Protein AF-A0A447N5E9-F1 (afdb_monomer_lite)

Sequence (137 aa):
MSDNNLRLQVILNAVDKLTRPFRSAQASSKELAAAIQQSRARLKELDAQAGRIDGFRKASAQLAVTGNSLKAAREETAKLATQFSATNRPTAAQARLLEQAKNRVTELQSKYNGLRQSVQRQRLALNEAGLGHEKTQ

Organism: Salmonella enterica I (NCBI:txid59201)

Structure (mmCIF, N/CA/C/O backbone):
data_AF-A0A447N5E9-F1
#
_entry.id   AF-A0A447N5E9-F1
#
loop_
_atom_site.group_PDB
_atom_site.id
_atom_site.type_symbol
_atom_site.label_atom_id
_atom_site.label_alt_id
_atom_site.label_comp_id
_atom_site.label_asym_id
_atom_site.label_entity_id
_atom_site.label_seq_id
_atom_site.pdbx_PDB_ins_code
_atom_site.Cartn_x
_atom_site.Cartn_y
_atom_site.Cartn_z
_atom_site.occupancy
_atom_site.B_iso_or_equiv
_atom_site.auth_seq_id
_atom_site.auth_comp_id
_atom_site.auth_asym_id
_atom_site.auth_atom_id
_atom_site.pdbx_PDB_model_num
ATOM 1 N N . MET A 1 1 ? 42.293 10.085 -77.435 1.00 53.31 1 MET A N 1
ATOM 2 C CA . MET A 1 1 ? 41.870 10.524 -76.083 1.00 53.31 1 MET A CA 1
ATOM 3 C C . MET A 1 1 ? 40.822 9.589 -75.449 1.00 53.31 1 MET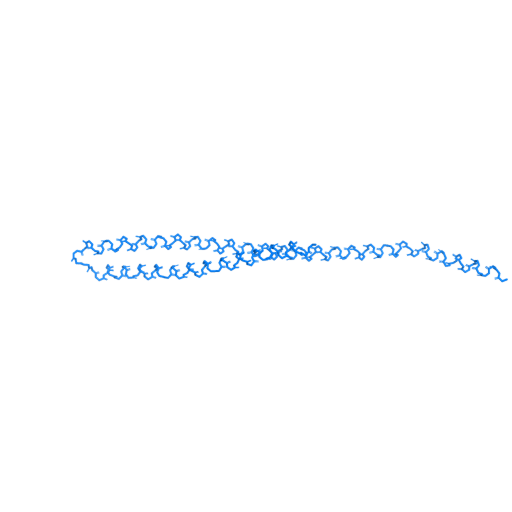 A C 1
ATOM 5 O O . MET A 1 1 ? 40.150 9.994 -74.512 1.00 53.31 1 MET A O 1
ATOM 9 N N . SER A 1 2 ? 40.706 8.326 -75.890 1.00 57.31 2 SER A N 1
ATOM 10 C CA . SER A 1 2 ? 39.577 7.446 -75.518 1.00 57.31 2 SER A CA 1
ATOM 11 C C . SER A 1 2 ? 39.971 6.295 -74.576 1.00 57.31 2 SER A C 1
ATOM 13 O O . SER A 1 2 ? 39.200 5.951 -73.685 1.00 57.31 2 SER A O 1
ATOM 15 N N . ASP A 1 3 ? 41.196 5.764 -74.681 1.00 58.50 3 ASP A N 1
ATOM 16 C CA . ASP A 1 3 ? 41.685 4.659 -73.833 1.00 58.50 3 ASP A CA 1
ATOM 17 C C . ASP A 1 3 ? 41.888 5.032 -72.359 1.00 58.50 3 ASP A C 1
ATOM 19 O O . ASP A 1 3 ? 41.660 4.216 -71.464 1.00 58.50 3 ASP A O 1
ATOM 23 N N . ASN A 1 4 ? 42.290 6.275 -72.081 1.00 60.72 4 ASN A N 1
ATOM 24 C CA . ASN A 1 4 ? 42.536 6.714 -70.706 1.00 60.72 4 ASN A CA 1
ATOM 25 C C . ASN A 1 4 ? 41.227 6.819 -69.901 1.00 60.72 4 ASN A C 1
ATOM 27 O O . ASN A 1 4 ? 41.191 6.494 -68.718 1.00 60.72 4 ASN A O 1
ATOM 31 N N . ASN A 1 5 ? 40.130 7.201 -70.566 1.00 60.03 5 ASN A N 1
ATOM 32 C CA . ASN A 1 5 ? 38.806 7.312 -69.953 1.00 60.03 5 ASN A CA 1
ATOM 33 C C . ASN A 1 5 ? 38.205 5.927 -69.637 1.00 60.03 5 ASN A C 1
ATOM 35 O O . ASN A 1 5 ? 37.647 5.718 -68.562 1.00 60.03 5 ASN A O 1
ATOM 39 N N . LEU A 1 6 ? 38.406 4.952 -70.533 1.00 62.09 6 LEU A N 1
ATOM 40 C CA . LEU A 1 6 ? 37.987 3.558 -70.343 1.00 62.09 6 LEU A CA 1
ATOM 41 C C . LEU A 1 6 ? 38.730 2.883 -69.180 1.00 62.09 6 LEU A C 1
ATOM 43 O O . LEU A 1 6 ? 38.106 2.237 -68.339 1.00 62.09 6 LEU A O 1
ATOM 47 N N . ARG A 1 7 ? 40.053 3.062 -69.076 1.00 60.28 7 ARG A N 1
ATOM 48 C CA . ARG A 1 7 ? 40.851 2.477 -67.980 1.00 60.28 7 ARG A CA 1
ATOM 49 C C . ARG A 1 7 ? 40.518 3.086 -66.619 1.00 60.28 7 ARG A C 1
ATOM 51 O O . ARG A 1 7 ? 40.400 2.347 -65.643 1.00 60.28 7 ARG A O 1
ATOM 58 N N . LEU A 1 8 ? 40.295 4.398 -66.556 1.00 63.03 8 LEU A N 1
ATOM 59 C CA . LEU A 1 8 ? 39.837 5.063 -65.333 1.00 63.03 8 LEU A CA 1
ATOM 60 C C . LEU A 1 8 ? 38.440 4.578 -64.916 1.00 63.03 8 LEU A C 1
ATOM 62 O O . LEU A 1 8 ? 38.242 4.255 -63.746 1.00 63.03 8 LEU A O 1
ATOM 66 N N . GLN A 1 9 ? 37.500 4.426 -65.857 1.00 61.94 9 GLN A N 1
ATOM 67 C CA . GLN A 1 9 ? 36.170 3.873 -65.570 1.00 61.94 9 GLN A CA 1
ATOM 68 C C . GLN A 1 9 ? 36.212 2.433 -65.049 1.00 61.94 9 GLN A C 1
ATOM 70 O O . GLN A 1 9 ? 35.455 2.095 -64.142 1.00 61.94 9 GLN A O 1
ATOM 75 N N . VAL A 1 10 ? 37.080 1.571 -65.584 1.00 63.25 10 VAL A N 1
ATOM 76 C CA . VAL A 1 10 ? 37.188 0.176 -65.120 1.00 63.25 10 VAL A CA 1
ATOM 77 C C . VAL A 1 10 ? 37.788 0.100 -63.715 1.00 63.25 10 VAL A C 1
ATOM 79 O O . VAL A 1 10 ? 37.286 -0.662 -62.890 1.00 63.25 10 VAL A O 1
ATOM 82 N N . ILE A 1 11 ? 38.793 0.923 -63.401 1.00 63.97 11 ILE A N 1
ATOM 83 C CA . ILE A 1 11 ? 39.377 0.986 -62.052 1.00 63.97 11 ILE A CA 1
ATOM 84 C C . ILE A 1 11 ? 38.348 1.517 -61.041 1.00 63.97 11 ILE A C 1
ATOM 86 O O . ILE A 1 11 ? 38.172 0.925 -59.978 1.00 63.97 11 ILE A O 1
ATOM 90 N N . LEU A 1 12 ? 37.598 2.568 -61.389 1.00 65.94 12 LEU A N 1
ATOM 91 C CA . LEU A 1 12 ? 36.511 3.103 -60.558 1.00 65.94 12 LEU A CA 1
ATOM 92 C C . LEU A 1 12 ? 35.389 2.074 -60.333 1.00 65.94 12 LEU A C 1
ATOM 94 O O . LEU A 1 12 ? 34.946 1.881 -59.201 1.00 65.94 12 LEU A O 1
ATOM 98 N N . ASN A 1 13 ? 34.977 1.355 -61.380 1.00 66.94 13 ASN A N 1
ATOM 99 C CA . ASN A 1 13 ? 33.962 0.301 -61.285 1.00 66.94 13 ASN A CA 1
ATOM 100 C C . ASN A 1 13 ? 34.438 -0.918 -60.475 1.00 66.94 13 ASN A C 1
ATOM 102 O O . ASN A 1 13 ? 33.636 -1.545 -59.780 1.00 66.94 13 ASN A O 1
ATOM 106 N N . ALA A 1 14 ? 35.727 -1.263 -60.540 1.00 65.81 14 ALA A N 1
ATOM 107 C CA . ALA A 1 14 ? 36.311 -2.339 -59.742 1.00 65.81 14 ALA A CA 1
ATOM 108 C C . ALA A 1 14 ? 36.374 -1.968 -58.251 1.00 65.81 14 ALA A C 1
ATOM 110 O O . ALA A 1 14 ? 36.007 -2.780 -57.402 1.00 65.81 14 ALA A O 1
ATOM 111 N N . VAL A 1 15 ? 36.753 -0.727 -57.925 1.00 69.25 15 VAL A N 1
ATOM 112 C CA . VAL A 1 15 ? 36.748 -0.212 -56.545 1.00 69.25 15 VAL A CA 1
ATOM 113 C C . VAL A 1 15 ? 35.325 -0.148 -55.977 1.00 69.25 15 VAL A C 1
ATOM 115 O O . VAL A 1 15 ? 35.103 -0.528 -54.826 1.00 69.25 15 VAL A O 1
ATOM 118 N N . ASP A 1 16 ? 34.330 0.254 -56.771 1.00 73.50 16 ASP A N 1
ATOM 119 C CA . ASP A 1 16 ? 32.928 0.257 -56.331 1.00 73.50 16 ASP A CA 1
ATOM 120 C C . ASP A 1 16 ? 32.392 -1.172 -56.109 1.00 73.50 16 ASP A C 1
ATOM 122 O O . ASP A 1 16 ? 31.772 -1.451 -55.083 1.00 73.50 16 ASP A O 1
ATOM 126 N N . LYS A 1 17 ? 32.711 -2.134 -56.991 1.00 72.50 17 LYS A N 1
ATOM 127 C CA . LYS A 1 17 ? 32.350 -3.554 -56.793 1.00 72.50 17 LYS A CA 1
ATOM 128 C C . LYS A 1 17 ? 32.980 -4.172 -55.543 1.00 72.50 17 LYS A C 1
ATOM 130 O O . LYS A 1 17 ? 32.324 -4.974 -54.884 1.00 72.50 17 LYS A O 1
ATOM 135 N N . LEU A 1 18 ? 34.215 -3.799 -55.208 1.00 71.69 18 LEU A N 1
ATOM 136 C CA . LEU A 1 18 ? 34.915 -4.305 -54.024 1.00 71.69 18 LEU A CA 1
ATOM 137 C C . LEU A 1 18 ? 34.427 -3.652 -52.721 1.00 71.69 18 LEU A C 1
ATOM 139 O O . LEU A 1 18 ? 34.379 -4.309 -51.685 1.00 71.69 18 LEU A O 1
ATOM 143 N N . THR A 1 19 ? 34.032 -2.377 -52.755 1.00 77.06 19 THR A N 1
ATOM 144 C CA . THR A 1 19 ? 33.616 -1.638 -51.547 1.00 77.06 19 THR A CA 1
ATOM 145 C C . THR A 1 19 ? 32.124 -1.754 -51.230 1.00 77.06 19 THR A C 1
ATOM 147 O O . THR A 1 19 ? 31.745 -1.617 -50.066 1.00 77.06 19 THR A O 1
ATOM 150 N N . ARG A 1 20 ? 31.268 -2.062 -52.214 1.00 79.31 20 ARG A N 1
ATOM 151 C CA . ARG A 1 20 ? 29.827 -2.318 -52.024 1.00 79.31 20 ARG A CA 1
ATOM 152 C C . ARG A 1 20 ? 29.489 -3.328 -50.917 1.00 79.31 20 ARG A C 1
ATOM 154 O O . ARG A 1 20 ? 28.721 -2.940 -50.038 1.00 79.31 20 ARG A O 1
ATOM 161 N N . PRO A 1 21 ? 30.039 -4.561 -50.891 1.00 80.94 21 PRO A N 1
ATOM 162 C CA . PRO A 1 21 ? 29.711 -5.534 -49.844 1.00 80.94 21 PRO A CA 1
ATOM 163 C C . PRO A 1 21 ? 30.160 -5.075 -48.448 1.00 80.94 21 PRO A C 1
ATOM 165 O O . PRO A 1 21 ? 29.499 -5.357 -47.452 1.00 80.94 21 PRO A O 1
ATOM 168 N N . PHE A 1 22 ? 31.255 -4.315 -48.361 1.00 84.44 22 PHE A N 1
ATOM 169 C CA . PHE A 1 22 ? 31.718 -3.742 -47.098 1.00 84.44 22 PHE A CA 1
ATOM 170 C C . PHE A 1 22 ? 30.798 -2.613 -46.614 1.00 84.44 22 PHE A C 1
ATOM 172 O O . PHE A 1 22 ? 30.424 -2.581 -45.443 1.00 84.44 22 PHE A O 1
ATOM 179 N N . ARG A 1 23 ? 30.361 -1.719 -47.514 1.00 83.31 23 ARG A N 1
ATOM 180 C CA . ARG A 1 23 ? 29.385 -0.663 -47.189 1.00 83.31 23 ARG A CA 1
ATOM 181 C C . ARG A 1 23 ? 28.036 -1.246 -46.772 1.00 83.31 23 ARG A C 1
ATOM 183 O O . ARG A 1 23 ? 27.458 -0.757 -45.805 1.00 83.31 23 ARG A O 1
ATOM 190 N N . SER A 1 24 ? 27.554 -2.290 -47.451 1.00 82.75 24 SER A N 1
ATOM 191 C CA . SER A 1 24 ? 26.310 -2.965 -47.065 1.00 82.75 24 SER A CA 1
ATOM 192 C C . SER A 1 24 ? 26.448 -3.650 -45.707 1.00 82.75 24 SER A C 1
ATOM 194 O O . SER A 1 24 ? 25.598 -3.452 -44.851 1.00 82.75 24 SER A O 1
ATOM 196 N N . ALA A 1 25 ? 27.549 -4.364 -45.449 1.00 82.75 25 ALA A N 1
ATOM 197 C CA . ALA A 1 25 ? 27.802 -4.983 -44.146 1.00 82.75 25 ALA A CA 1
ATOM 198 C C . ALA A 1 25 ? 27.936 -3.950 -43.012 1.00 82.75 25 ALA A C 1
ATOM 200 O O . ALA A 1 25 ? 27.457 -4.181 -41.899 1.00 82.75 25 ALA A O 1
ATOM 201 N N . GLN A 1 26 ? 28.539 -2.789 -43.286 1.00 86.00 26 GLN A N 1
ATOM 202 C CA . GLN A 1 26 ? 28.617 -1.675 -42.341 1.00 86.00 26 GLN A CA 1
ATOM 203 C C . GLN A 1 26 ? 27.233 -1.070 -42.065 1.00 86.00 26 GLN A C 1
ATOM 205 O O . GLN A 1 26 ? 26.933 -0.751 -40.914 1.00 86.00 26 GLN A O 1
ATOM 210 N N . ALA A 1 27 ? 26.390 -0.917 -43.091 1.00 87.19 27 ALA A N 1
ATOM 211 C CA . ALA A 1 27 ? 25.010 -0.463 -42.933 1.00 87.19 27 ALA A CA 1
ATOM 212 C C . ALA A 1 27 ? 24.192 -1.461 -42.097 1.00 87.19 27 ALA A C 1
ATOM 214 O O . ALA A 1 27 ? 23.630 -1.066 -41.080 1.00 87.19 27 ALA A O 1
ATOM 215 N N . SER A 1 28 ? 24.248 -2.756 -42.421 1.00 83.94 28 SER A N 1
ATOM 216 C CA . SER A 1 28 ? 23.569 -3.809 -41.654 1.00 83.94 28 SER A CA 1
ATOM 217 C C . SER A 1 28 ? 24.066 -3.901 -40.208 1.00 83.94 28 SER A C 1
ATOM 219 O O . SER A 1 28 ? 23.273 -4.069 -39.287 1.00 83.94 28 SER A O 1
ATOM 221 N N . SER A 1 29 ? 25.370 -3.729 -39.968 1.00 86.88 29 SER A N 1
ATOM 222 C CA . SER A 1 29 ? 25.924 -3.669 -38.607 1.00 86.88 29 SER A CA 1
ATOM 223 C C . SER A 1 29 ? 25.394 -2.467 -37.817 1.00 86.88 29 SER A C 1
ATOM 225 O O . SER A 1 29 ? 25.107 -2.589 -36.626 1.00 86.88 29 SER A O 1
ATOM 227 N N . LYS A 1 30 ? 25.240 -1.304 -38.465 1.00 90.94 30 LYS A N 1
ATOM 228 C CA . LYS A 1 30 ? 24.655 -0.104 -37.843 1.00 90.94 30 LYS A CA 1
ATOM 229 C C . LYS A 1 30 ? 23.169 -0.287 -37.543 1.00 90.94 30 LYS A C 1
ATOM 231 O O . LYS A 1 30 ? 22.734 0.078 -36.454 1.00 90.94 30 LYS A O 1
ATOM 236 N N . GLU A 1 31 ? 22.413 -0.868 -38.470 1.00 91.69 31 GLU A N 1
ATOM 237 C CA . GLU A 1 31 ? 20.995 -1.198 -38.281 1.00 91.69 31 GLU A CA 1
ATOM 238 C C . GLU A 1 31 ? 20.805 -2.177 -37.122 1.00 91.69 31 GLU A C 1
ATOM 240 O O . GLU A 1 31 ? 19.984 -1.938 -36.238 1.00 91.69 31 GLU A O 1
ATOM 245 N N . LEU A 1 32 ? 21.624 -3.229 -37.060 1.00 91.56 32 LEU A N 1
ATOM 246 C CA . LEU A 1 32 ? 21.608 -4.180 -35.954 1.00 91.56 32 LEU A CA 1
ATOM 247 C C . LEU A 1 32 ? 21.941 -3.503 -34.620 1.00 91.56 32 LEU A C 1
ATOM 249 O O . LEU A 1 32 ? 21.245 -3.716 -33.629 1.00 91.56 32 LEU A O 1
ATOM 253 N N . ALA A 1 33 ? 22.977 -2.662 -34.581 1.00 92.44 33 ALA A N 1
ATOM 254 C CA . ALA A 1 33 ? 23.322 -1.913 -33.377 1.00 92.44 33 ALA A CA 1
ATOM 255 C C . ALA A 1 33 ? 22.160 -1.014 -32.921 1.00 92.44 33 ALA A C 1
ATOM 257 O O . ALA A 1 33 ? 21.837 -0.994 -31.732 1.00 92.44 33 ALA A O 1
ATOM 258 N N . ALA A 1 34 ? 21.489 -0.327 -33.849 1.00 92.62 34 ALA A N 1
ATOM 259 C CA . ALA A 1 34 ? 20.310 0.482 -33.553 1.00 92.62 34 ALA A CA 1
ATOM 260 C C . ALA A 1 34 ? 19.145 -0.369 -33.015 1.00 92.62 34 ALA A C 1
ATOM 262 O O . ALA A 1 34 ? 18.549 -0.015 -31.996 1.00 92.62 34 ALA A O 1
ATOM 263 N N . ALA A 1 35 ? 18.872 -1.526 -33.623 1.00 91.38 35 ALA A N 1
ATOM 264 C CA . ALA A 1 35 ? 17.831 -2.450 -33.174 1.00 91.38 35 ALA A CA 1
ATOM 265 C C . ALA A 1 35 ? 18.117 -3.017 -31.770 1.00 91.38 35 ALA A C 1
ATOM 267 O O . ALA A 1 35 ? 17.212 -3.130 -30.937 1.00 91.38 35 ALA A O 1
ATOM 268 N N . ILE A 1 36 ? 19.383 -3.321 -31.462 1.00 92.69 36 ILE A N 1
ATOM 269 C CA . ILE A 1 36 ? 19.813 -3.753 -30.124 1.00 92.69 36 ILE A CA 1
ATOM 270 C C . ILE A 1 36 ? 19.620 -2.626 -29.105 1.00 92.69 36 ILE A C 1
ATOM 272 O O . ILE A 1 36 ? 19.107 -2.877 -28.014 1.00 92.69 36 ILE A O 1
ATOM 276 N N . GLN A 1 37 ? 19.995 -1.386 -29.439 1.00 92.69 37 GLN A N 1
ATOM 277 C CA . GLN A 1 37 ? 19.776 -0.237 -28.552 1.00 92.69 37 GLN A CA 1
ATOM 278 C C . GLN A 1 37 ? 18.286 -0.009 -28.285 1.00 92.69 37 GLN A C 1
ATOM 280 O O . GLN A 1 37 ? 17.887 0.156 -27.133 1.00 92.69 37 GLN A O 1
ATOM 285 N N . GLN A 1 38 ? 17.448 -0.092 -29.320 1.00 92.19 38 GLN A N 1
ATOM 286 C CA . GLN A 1 38 ? 15.999 0.008 -29.173 1.00 92.19 38 GLN A CA 1
ATOM 287 C C . GLN A 1 38 ? 15.438 -1.119 -28.294 1.00 92.19 38 GLN A C 1
ATOM 289 O O . GLN A 1 38 ? 14.599 -0.870 -27.432 1.00 92.19 38 GLN A O 1
ATOM 294 N N . SER A 1 39 ? 15.929 -2.349 -28.461 1.00 90.12 39 SER A N 1
ATOM 295 C CA . SER A 1 39 ? 15.520 -3.491 -27.633 1.00 90.12 39 SER A CA 1
ATOM 296 C C . SER A 1 39 ? 15.899 -3.288 -26.164 1.00 90.12 39 SER A C 1
ATOM 298 O O . SER A 1 39 ? 15.079 -3.521 -25.279 1.00 90.12 39 SER A O 1
ATOM 300 N N . ARG A 1 40 ? 17.107 -2.777 -25.886 1.00 92.06 40 ARG A N 1
ATOM 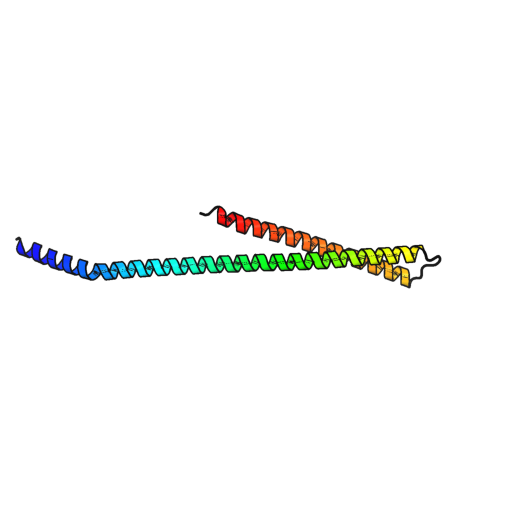301 C CA . ARG A 1 40 ? 17.541 -2.419 -24.524 1.00 92.06 40 ARG A CA 1
ATOM 302 C C . ARG A 1 40 ? 16.674 -1.321 -23.909 1.00 92.06 40 ARG A C 1
ATOM 304 O O . ARG A 1 40 ? 16.338 -1.414 -22.731 1.00 92.06 40 ARG A O 1
ATOM 311 N N . ALA A 1 41 ? 16.301 -0.306 -24.689 1.00 90.94 41 ALA A N 1
ATOM 312 C CA . ALA A 1 41 ? 15.411 0.757 -24.230 1.00 90.94 41 ALA A CA 1
ATOM 313 C C . ALA A 1 41 ? 14.031 0.202 -23.838 1.00 90.94 41 ALA A C 1
ATOM 315 O O . ALA A 1 41 ? 13.574 0.445 -22.723 1.00 90.94 41 ALA A O 1
ATOM 316 N N . ARG A 1 42 ? 13.433 -0.640 -24.693 1.00 85.69 42 ARG A N 1
ATOM 317 C CA . ARG A 1 42 ? 12.148 -1.302 -24.411 1.00 85.69 42 ARG A CA 1
ATOM 318 C C . ARG A 1 42 ? 12.203 -2.199 -23.173 1.00 85.69 42 ARG A C 1
ATOM 320 O O . ARG A 1 42 ? 11.269 -2.189 -22.380 1.00 85.69 42 ARG A O 1
ATOM 327 N N . LEU A 1 43 ? 13.289 -2.951 -22.980 1.00 89.38 43 LEU A N 1
ATOM 328 C CA . LEU A 1 43 ? 13.463 -3.775 -21.777 1.00 89.38 43 LEU A CA 1
ATOM 329 C C . LEU A 1 43 ? 13.521 -2.919 -20.508 1.00 89.38 43 LEU A C 1
ATOM 331 O O . LEU A 1 43 ? 12.826 -3.212 -19.543 1.00 89.38 43 LEU A O 1
ATOM 335 N N . LYS A 1 44 ? 14.278 -1.817 -20.529 1.00 89.81 44 LYS A N 1
ATOM 336 C CA . LYS A 1 44 ? 14.356 -0.890 -19.392 1.00 89.81 44 LYS A CA 1
ATOM 337 C C . LYS A 1 44 ? 12.990 -0.285 -19.046 1.00 89.81 44 LYS A C 1
ATOM 339 O O . LYS A 1 44 ? 12.674 -0.099 -17.872 1.00 89.81 44 LYS A O 1
ATOM 344 N N . GLU A 1 45 ? 12.187 0.035 -20.056 1.00 87.12 45 GLU A N 1
ATOM 345 C CA . GLU A 1 45 ? 10.814 0.513 -19.871 1.00 87.12 45 GLU A CA 1
ATOM 346 C C . GLU A 1 45 ? 9.914 -0.567 -19.264 1.00 87.12 45 GLU A C 1
ATOM 348 O O . GLU A 1 45 ? 9.191 -0.289 -18.305 1.00 87.12 45 GLU A O 1
ATOM 353 N N . LEU A 1 46 ? 10.000 -1.803 -19.764 1.00 87.12 46 LEU A N 1
ATOM 354 C CA . LEU A 1 46 ? 9.248 -2.940 -19.238 1.00 87.12 46 LEU A CA 1
ATOM 355 C C . LEU A 1 46 ? 9.603 -3.228 -17.773 1.00 87.12 46 LEU A C 1
ATOM 357 O O . LEU A 1 46 ? 8.703 -3.403 -16.953 1.00 87.12 46 LEU A O 1
ATOM 361 N N . ASP A 1 47 ? 10.888 -3.207 -17.420 1.00 85.62 47 ASP A N 1
ATOM 362 C CA . ASP A 1 47 ? 11.349 -3.383 -16.039 1.00 85.62 47 ASP A CA 1
ATOM 363 C C . ASP A 1 47 ? 10.794 -2.285 -15.122 1.00 85.62 47 ASP A C 1
ATOM 365 O O . ASP A 1 47 ? 10.313 -2.554 -14.016 1.00 85.62 47 ASP A O 1
ATOM 369 N N . ALA A 1 48 ? 10.790 -1.034 -15.593 1.00 88.00 48 ALA A N 1
ATOM 370 C CA . ALA A 1 48 ? 10.206 0.078 -14.851 1.00 88.00 48 ALA A CA 1
ATOM 371 C C . ALA A 1 48 ? 8.689 -0.095 -14.653 1.00 88.00 48 ALA A C 1
ATOM 373 O O . ALA A 1 48 ? 8.173 0.185 -13.567 1.00 88.00 48 ALA A O 1
ATOM 374 N N . GLN A 1 49 ? 7.964 -0.578 -15.667 1.00 86.38 49 GLN A N 1
ATOM 375 C CA . GLN A 1 49 ? 6.536 -0.889 -15.557 1.00 86.38 49 GLN A CA 1
ATOM 376 C C . GLN A 1 49 ? 6.280 -2.040 -14.577 1.00 86.38 49 GLN A C 1
ATOM 378 O O . GLN A 1 49 ? 5.424 -1.913 -13.697 1.00 86.38 49 GLN A O 1
ATOM 383 N N . ALA A 1 50 ? 7.048 -3.127 -14.671 1.00 86.19 50 ALA A N 1
ATOM 384 C CA . ALA A 1 50 ? 6.951 -4.270 -13.769 1.00 86.19 50 ALA A CA 1
ATOM 385 C C . ALA A 1 50 ? 7.165 -3.847 -12.307 1.00 86.19 50 ALA A C 1
ATOM 387 O O . ALA A 1 50 ? 6.371 -4.209 -11.436 1.00 86.19 50 ALA A O 1
ATOM 388 N N . GLY A 1 51 ? 8.162 -2.993 -12.047 1.00 88.50 51 GLY A N 1
ATOM 389 C CA . GLY A 1 51 ? 8.409 -2.424 -10.721 1.00 88.50 51 GLY A CA 1
ATOM 390 C C . GLY A 1 51 ? 7.243 -1.580 -10.191 1.00 88.50 51 GLY A C 1
ATOM 391 O O . GLY A 1 51 ? 6.870 -1.699 -9.022 1.00 88.50 51 GLY A O 1
ATOM 392 N N . ARG A 1 52 ? 6.606 -0.761 -11.042 1.00 88.69 52 ARG A N 1
ATOM 393 C CA . ARG A 1 52 ? 5.416 0.025 -10.656 1.00 88.69 52 ARG A CA 1
ATOM 394 C C . ARG A 1 52 ? 4.221 -0.873 -10.320 1.00 88.69 52 ARG A C 1
ATOM 396 O O . ARG A 1 52 ? 3.522 -0.608 -9.341 1.00 88.69 52 ARG A O 1
ATOM 403 N N . ILE A 1 53 ? 3.997 -1.934 -11.099 1.00 90.25 53 ILE A N 1
ATOM 404 C CA . ILE A 1 53 ? 2.914 -2.903 -10.867 1.00 90.25 53 ILE A CA 1
ATOM 405 C C . ILE A 1 53 ? 3.139 -3.660 -9.554 1.00 90.25 53 ILE A C 1
ATOM 407 O O . ILE A 1 53 ? 2.205 -3.799 -8.764 1.00 90.25 53 ILE A O 1
ATOM 411 N N . ASP A 1 54 ? 4.362 -4.124 -9.292 1.00 90.31 54 ASP A N 1
ATOM 412 C CA . ASP A 1 54 ? 4.701 -4.803 -8.037 1.00 90.31 54 ASP A CA 1
ATOM 413 C C . ASP A 1 54 ? 4.505 -3.881 -6.823 1.00 90.31 54 ASP A C 1
ATOM 415 O O . ASP A 1 54 ? 3.850 -4.256 -5.846 1.00 90.31 54 ASP A O 1
ATOM 419 N N . GLY A 1 55 ? 4.969 -2.629 -6.915 1.00 90.88 55 GLY A N 1
ATOM 420 C CA . GLY A 1 55 ? 4.744 -1.613 -5.886 1.00 90.88 55 GLY A CA 1
ATOM 421 C C . GLY A 1 55 ? 3.257 -1.379 -5.593 1.00 90.88 55 GLY A C 1
ATOM 422 O O . GLY A 1 55 ? 2.851 -1.353 -4.428 1.00 90.88 55 GLY A O 1
ATOM 423 N N . PHE A 1 56 ? 2.426 -1.288 -6.636 1.00 92.75 56 PHE A N 1
ATOM 424 C CA . PHE A 1 56 ? 0.973 -1.166 -6.497 1.00 92.75 56 PHE A CA 1
ATOM 425 C C . PHE A 1 56 ? 0.330 -2.398 -5.850 1.00 92.75 56 PHE A C 1
ATOM 427 O O . PHE A 1 56 ? -0.523 -2.258 -4.968 1.00 92.75 56 PHE A O 1
ATOM 434 N N . ARG A 1 57 ? 0.740 -3.610 -6.246 1.00 92.94 57 ARG A N 1
ATOM 435 C CA . ARG A 1 57 ? 0.247 -4.858 -5.640 1.00 92.94 57 ARG A CA 1
ATOM 436 C C . ARG A 1 57 ? 0.574 -4.914 -4.150 1.00 92.94 57 ARG A C 1
ATOM 438 O O . ARG A 1 57 ? -0.314 -5.205 -3.352 1.00 92.94 57 ARG A O 1
ATOM 445 N N . LYS A 1 58 ? 1.804 -4.564 -3.764 1.00 93.31 58 LYS A N 1
ATOM 446 C CA . LYS A 1 58 ? 2.234 -4.496 -2.358 1.00 93.31 58 LYS A CA 1
ATOM 447 C C . LYS A 1 58 ? 1.419 -3.482 -1.556 1.00 93.31 58 LYS A C 1
ATOM 449 O O . LYS A 1 58 ? 0.900 -3.823 -0.495 1.00 93.31 58 LYS A O 1
ATOM 454 N N . ALA A 1 59 ? 1.244 -2.267 -2.076 1.00 91.94 59 ALA A N 1
ATOM 455 C CA . ALA A 1 59 ? 0.439 -1.240 -1.416 1.00 91.94 59 ALA A CA 1
ATOM 456 C C . ALA A 1 59 ? -1.035 -1.661 -1.274 1.00 91.94 59 ALA A C 1
ATOM 458 O O . ALA A 1 59 ? -1.647 -1.447 -0.227 1.00 91.94 59 ALA A O 1
ATOM 459 N N . SER A 1 60 ? -1.592 -2.316 -2.295 1.00 92.94 60 SER A N 1
ATOM 460 C CA . SER A 1 60 ? -2.960 -2.849 -2.273 1.00 92.94 60 SER A CA 1
ATOM 461 C C . SER A 1 60 ? -3.123 -3.968 -1.241 1.00 92.94 60 SER A C 1
ATOM 463 O O . SER A 1 60 ? -4.103 -3.979 -0.496 1.00 92.94 60 SER A O 1
ATOM 465 N N . ALA A 1 61 ? -2.146 -4.873 -1.137 1.00 95.19 61 ALA A N 1
ATOM 466 C CA . ALA A 1 61 ? -2.132 -5.918 -0.117 1.00 95.19 61 ALA A CA 1
ATOM 467 C C . ALA A 1 61 ? -2.053 -5.322 1.298 1.00 95.19 61 ALA A C 1
ATOM 469 O O . ALA A 1 61 ? -2.833 -5.695 2.173 1.00 95.19 61 ALA A O 1
ATOM 470 N N . GLN A 1 62 ? -1.174 -4.338 1.517 1.00 94.12 62 GLN A N 1
ATOM 471 C CA . GLN A 1 62 ? -1.067 -3.644 2.801 1.00 94.12 62 GLN A CA 1
ATOM 472 C C . GLN A 1 62 ? -2.366 -2.907 3.167 1.00 94.12 62 GLN A C 1
ATOM 474 O O . GLN A 1 62 ? -2.774 -2.912 4.332 1.00 94.12 62 GLN A O 1
ATOM 479 N N . LEU A 1 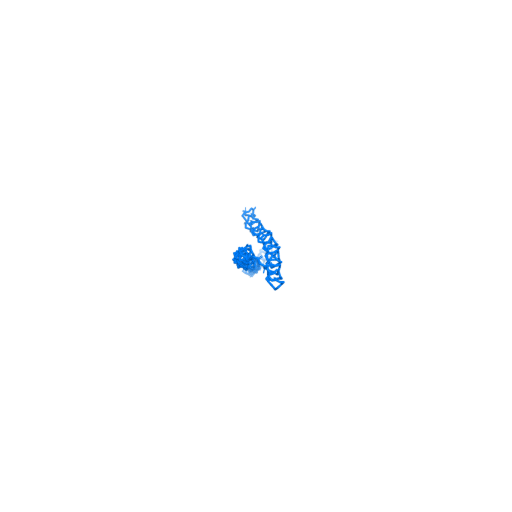63 ? -3.041 -2.302 2.184 1.00 96.06 63 LEU A N 1
ATOM 480 C CA . LEU A 1 63 ? -4.345 -1.669 2.371 1.00 96.06 63 LEU A CA 1
ATOM 481 C C . LEU A 1 63 ? -5.409 -2.689 2.796 1.00 96.06 63 LEU A C 1
ATOM 483 O O . LEU A 1 63 ? -6.157 -2.419 3.734 1.00 96.06 63 LEU A O 1
ATOM 487 N N . ALA A 1 64 ? -5.451 -3.859 2.155 1.00 95.44 64 ALA A N 1
ATOM 488 C CA . ALA A 1 64 ? -6.381 -4.930 2.505 1.00 95.44 64 ALA A CA 1
ATOM 489 C C . ALA A 1 64 ? -6.141 -5.450 3.932 1.00 95.44 64 ALA A C 1
ATOM 491 O O . ALA A 1 64 ? -7.080 -5.535 4.725 1.00 95.44 64 ALA A O 1
ATOM 492 N N . VAL A 1 65 ? -4.881 -5.712 4.298 1.00 95.69 65 VAL A N 1
ATOM 493 C CA . VAL A 1 65 ? -4.505 -6.122 5.662 1.00 95.69 65 VAL A CA 1
ATOM 494 C C . VAL A 1 65 ? -4.911 -5.058 6.681 1.00 95.69 65 VAL A C 1
ATOM 496 O O . VAL A 1 65 ? -5.569 -5.374 7.669 1.00 95.69 65 VAL A O 1
ATOM 499 N N . THR A 1 66 ? -4.596 -3.787 6.418 1.00 94.56 66 THR A N 1
ATOM 500 C CA . THR A 1 66 ? -4.956 -2.676 7.314 1.00 94.56 66 THR A CA 1
ATOM 501 C C . THR A 1 66 ? -6.472 -2.529 7.444 1.00 94.56 66 THR A C 1
ATOM 503 O O . THR A 1 66 ? -6.967 -2.271 8.538 1.00 94.56 66 THR A O 1
ATOM 506 N N . GLY A 1 67 ? -7.221 -2.731 6.356 1.00 95.25 67 GLY A N 1
ATOM 507 C CA . GLY A 1 67 ? -8.684 -2.737 6.369 1.00 95.25 67 GLY A CA 1
ATOM 508 C C . GLY A 1 67 ? -9.255 -3.844 7.258 1.00 95.25 67 GLY A C 1
ATOM 509 O O . GLY A 1 67 ? -10.147 -3.582 8.066 1.00 95.25 67 GLY A O 1
ATOM 510 N N . ASN A 1 68 ? -8.691 -5.051 7.182 1.00 96.75 68 ASN A N 1
ATOM 511 C CA . ASN A 1 68 ? -9.077 -6.169 8.045 1.00 96.75 68 ASN A CA 1
ATOM 512 C C . ASN A 1 68 ? -8.753 -5.885 9.519 1.00 96.75 68 ASN A C 1
ATOM 514 O O . ASN A 1 68 ? -9.611 -6.076 10.380 1.00 96.75 68 ASN A O 1
ATOM 518 N N . SER A 1 69 ? -7.558 -5.365 9.817 1.00 94.56 69 SER A N 1
ATOM 519 C CA . SER A 1 69 ? -7.179 -4.976 11.181 1.00 94.56 69 SER A CA 1
ATOM 520 C C . SER A 1 69 ? -8.071 -3.865 11.736 1.00 94.56 69 SER A C 1
ATOM 522 O O . SER A 1 69 ? -8.460 -3.915 12.899 1.00 94.56 69 SER A O 1
ATOM 524 N N . LEU A 1 70 ? -8.428 -2.875 10.914 1.00 96.31 70 LEU A N 1
ATOM 525 C CA . LEU A 1 70 ? -9.342 -1.800 11.295 1.00 96.31 70 LEU A CA 1
ATOM 526 C C . LEU A 1 70 ? -10.738 -2.343 11.618 1.00 96.31 70 LEU A C 1
ATOM 528 O O . LEU A 1 70 ? -11.341 -1.927 12.608 1.00 96.31 70 LEU A O 1
ATOM 532 N N . LYS A 1 71 ? -11.253 -3.271 10.803 1.00 96.19 71 LYS A N 1
ATOM 533 C CA . LYS A 1 71 ? -12.535 -3.935 11.058 1.00 96.19 71 LYS A CA 1
ATOM 534 C C . LYS A 1 71 ? -12.504 -4.692 12.389 1.00 96.19 71 LYS A C 1
ATOM 536 O O . LYS A 1 71 ? -13.369 -4.457 13.226 1.00 96.19 71 LYS A O 1
ATOM 541 N N . ALA A 1 72 ? -11.476 -5.509 12.614 1.00 95.06 72 ALA A N 1
ATOM 542 C CA . ALA A 1 72 ? -11.311 -6.258 13.858 1.00 95.06 72 ALA A CA 1
ATOM 543 C C . ALA A 1 72 ? -11.220 -5.335 15.087 1.00 95.06 72 ALA A C 1
ATOM 545 O O . ALA A 1 72 ? -11.935 -5.537 16.065 1.00 95.06 72 ALA A O 1
ATOM 546 N N . ALA A 1 73 ? -10.418 -4.266 15.013 1.00 94.19 73 ALA A N 1
ATOM 547 C CA . ALA A 1 73 ? -10.277 -3.302 16.105 1.00 94.19 73 ALA A CA 1
ATOM 548 C C . ALA A 1 73 ? -11.599 -2.582 16.428 1.00 94.19 73 ALA A C 1
ATOM 550 O O . ALA A 1 73 ? -11.900 -2.311 17.591 1.00 94.19 73 ALA A O 1
ATOM 551 N N . ARG A 1 74 ? -12.418 -2.285 15.410 1.00 95.12 74 ARG A N 1
ATOM 552 C CA . ARG A 1 74 ? -13.757 -1.705 15.604 1.00 95.12 74 ARG A CA 1
ATOM 553 C C . ARG A 1 74 ? -14.706 -2.673 16.295 1.00 95.12 74 ARG A C 1
ATOM 555 O O . ARG A 1 74 ? -15.414 -2.262 17.208 1.00 95.12 74 ARG A O 1
ATOM 562 N N . GLU A 1 75 ? -14.713 -3.935 15.878 1.00 96.38 75 GLU A N 1
ATOM 563 C CA . GLU A 1 75 ? -15.534 -4.978 16.501 1.00 96.38 75 GLU A CA 1
ATOM 564 C C . GLU A 1 75 ? -15.137 -5.206 17.963 1.00 96.38 75 GLU A C 1
ATOM 566 O O . GLU A 1 75 ? -16.002 -5.298 18.832 1.00 96.38 75 GLU A O 1
ATOM 571 N N . GLU A 1 76 ? -13.838 -5.240 18.258 1.00 93.62 76 GLU A N 1
ATOM 572 C CA . GLU A 1 76 ? -13.321 -5.349 19.623 1.00 93.62 76 GLU A CA 1
ATOM 573 C C . GLU A 1 76 ? -13.713 -4.137 20.477 1.00 93.62 76 GLU A C 1
ATOM 575 O O . GLU A 1 76 ? -14.246 -4.297 21.574 1.00 93.62 76 GLU A O 1
ATOM 580 N N . THR A 1 77 ? -13.547 -2.923 19.944 1.00 94.81 77 THR A N 1
ATOM 581 C CA . THR A 1 77 ? -13.954 -1.687 20.630 1.00 94.81 77 THR A CA 1
ATOM 582 C C . THR A 1 77 ? -15.459 -1.675 20.907 1.00 94.81 77 THR A C 1
ATOM 584 O O . THR A 1 77 ? -15.877 -1.273 21.991 1.00 94.81 77 THR A O 1
ATOM 587 N N . ALA A 1 78 ? -16.283 -2.142 19.963 1.00 94.75 78 ALA A N 1
ATOM 588 C CA . ALA A 1 78 ? -17.728 -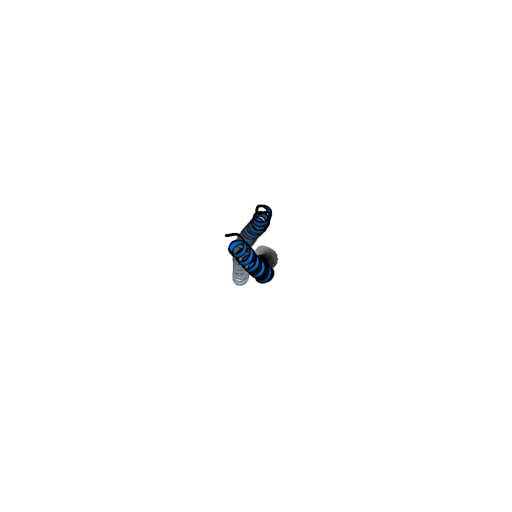2.248 20.149 1.00 94.75 78 ALA A CA 1
ATOM 589 C C . ALA A 1 78 ? -18.084 -3.247 21.261 1.00 94.75 78 ALA A C 1
ATOM 591 O O . ALA A 1 78 ? -18.885 -2.923 22.133 1.00 94.75 78 ALA A O 1
ATOM 592 N N . LYS A 1 79 ? -17.435 -4.419 21.290 1.00 93.62 79 LYS A N 1
ATOM 593 C CA . LYS A 1 79 ? -17.609 -5.407 22.369 1.00 93.62 79 LYS A CA 1
ATOM 594 C C . LYS A 1 79 ? -17.221 -4.832 23.732 1.00 93.62 79 LYS A C 1
ATOM 596 O O . LYS A 1 79 ? -17.982 -4.979 24.687 1.00 93.62 79 LYS A O 1
ATOM 601 N N . LEU A 1 80 ? -16.078 -4.147 23.815 1.00 92.25 80 LEU A N 1
ATOM 602 C CA . LEU A 1 80 ? -15.628 -3.478 25.039 1.00 92.25 80 LEU A CA 1
ATOM 603 C C . LEU A 1 80 ? -16.612 -2.391 25.482 1.00 92.25 80 LEU A C 1
ATOM 605 O O . LEU A 1 80 ? -16.918 -2.297 26.666 1.00 92.25 80 LEU A O 1
ATOM 609 N N . ALA A 1 81 ? -17.152 -1.607 24.546 1.00 90.56 81 ALA A N 1
ATOM 610 C CA . ALA A 1 81 ? -18.156 -0.591 24.845 1.00 90.56 81 ALA A CA 1
ATOM 611 C C . ALA A 1 81 ? -19.447 -1.214 25.400 1.00 90.56 81 ALA A C 1
ATOM 613 O O . ALA A 1 81 ? -19.963 -0.742 26.409 1.00 90.56 81 ALA A O 1
ATOM 614 N N . THR A 1 82 ? -19.935 -2.308 24.806 1.00 92.69 82 THR A N 1
ATOM 615 C CA . T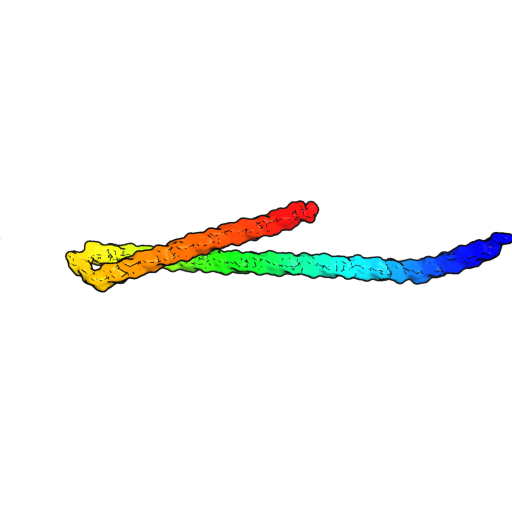HR A 1 82 ? -21.109 -3.032 25.315 1.00 92.69 82 THR A CA 1
ATOM 616 C C . THR A 1 82 ? -20.873 -3.583 26.722 1.00 92.69 82 THR A C 1
ATOM 618 O O . THR A 1 82 ? -21.724 -3.410 27.591 1.00 92.69 82 THR A O 1
ATOM 621 N N . GLN A 1 83 ? -19.714 -4.198 26.981 1.00 88.25 83 GLN A N 1
ATOM 622 C CA . GLN A 1 83 ? -19.356 -4.695 28.317 1.00 88.25 83 GLN A CA 1
ATOM 623 C C . GLN A 1 83 ? -19.246 -3.560 29.343 1.00 88.25 83 GLN A C 1
ATOM 625 O O . GLN A 1 83 ? -19.698 -3.701 30.481 1.00 88.25 83 GLN A O 1
ATOM 630 N N . PHE A 1 84 ? -18.680 -2.423 28.934 1.00 88.88 84 PHE A N 1
ATOM 631 C CA . PHE A 1 84 ? -18.569 -1.231 29.767 1.00 88.88 84 PHE A CA 1
ATOM 632 C C . PHE A 1 84 ? -19.951 -0.698 30.161 1.00 88.88 84 PHE A C 1
ATOM 634 O O . PHE A 1 84 ? -20.193 -0.455 31.340 1.00 88.88 84 PHE A O 1
ATOM 641 N N . SER A 1 85 ? -20.880 -0.585 29.205 1.00 87.38 85 SER A N 1
ATOM 642 C CA . SER A 1 85 ? -22.257 -0.138 29.457 1.00 87.38 85 SER A CA 1
ATOM 643 C C . SER A 1 85 ? -23.088 -1.133 30.273 1.00 87.38 85 SER A C 1
ATOM 645 O O . SER A 1 85 ? -23.973 -0.712 31.010 1.00 87.38 85 SER A O 1
ATOM 647 N N . ALA A 1 86 ? -22.812 -2.435 30.170 1.00 87.56 86 ALA A N 1
ATOM 648 C CA . ALA A 1 86 ? -23.490 -3.472 30.952 1.00 87.56 86 ALA A CA 1
ATOM 649 C C . ALA A 1 86 ? -22.999 -3.562 32.412 1.00 87.56 86 ALA A C 1
ATOM 651 O O . ALA A 1 86 ? -23.616 -4.238 33.234 1.00 87.56 86 ALA A O 1
ATOM 652 N N . THR A 1 87 ? -21.885 -2.905 32.749 1.00 85.25 87 THR A N 1
ATOM 653 C CA . THR A 1 87 ? -21.297 -2.954 34.091 1.00 85.25 87 THR A CA 1
ATOM 654 C C . THR A 1 87 ? -21.812 -1.788 34.940 1.00 85.25 87 THR A C 1
ATOM 656 O O . THR A 1 87 ? -21.445 -0.641 34.709 1.00 85.25 87 THR A O 1
ATOM 659 N N . ASN A 1 88 ? -22.598 -2.075 35.987 1.00 78.12 88 ASN A N 1
ATOM 660 C CA . ASN A 1 88 ? -23.183 -1.053 36.879 1.00 78.12 88 ASN A CA 1
ATOM 661 C C . ASN A 1 88 ? -22.153 -0.138 37.578 1.00 78.12 88 ASN A C 1
ATOM 663 O O . ASN A 1 88 ? -22.495 0.960 38.010 1.00 78.12 88 ASN A O 1
ATOM 667 N N . ARG A 1 89 ? -20.898 -0.583 37.729 1.00 81.88 89 ARG A N 1
ATOM 668 C CA . ARG A 1 89 ? -19.781 0.209 38.276 1.00 81.88 89 ARG A CA 1
ATOM 669 C C . ARG A 1 89 ? -18.514 -0.052 37.450 1.00 81.88 89 ARG A C 1
ATOM 671 O O . ARG A 1 89 ? -17.720 -0.912 37.836 1.00 81.88 89 ARG A O 1
ATOM 678 N N . PRO A 1 90 ? -18.329 0.634 36.309 1.00 80.19 90 PRO A N 1
ATOM 679 C CA . PRO A 1 90 ? -17.170 0.417 35.453 1.00 80.19 90 PRO A CA 1
ATOM 680 C C . PRO A 1 90 ? -15.871 0.712 36.206 1.00 80.19 90 PRO A C 1
ATOM 682 O O . PRO A 1 90 ? -15.767 1.708 36.925 1.00 80.19 90 PRO A O 1
ATOM 685 N N . THR A 1 91 ? -14.864 -0.146 36.049 1.00 88.62 91 THR A N 1
ATOM 686 C CA . THR A 1 91 ? -13.566 0.057 36.704 1.00 88.62 91 THR A CA 1
ATOM 687 C C . THR A 1 91 ? -12.690 1.021 35.901 1.00 88.62 91 THR A C 1
ATOM 689 O O . THR A 1 91 ? -12.790 1.117 34.676 1.00 88.62 91 THR A O 1
ATOM 692 N N . ALA A 1 92 ? -11.755 1.703 36.571 1.00 89.19 92 ALA A N 1
ATOM 693 C CA . ALA A 1 92 ? -10.774 2.558 35.894 1.00 89.19 92 ALA A CA 1
ATOM 694 C C . ALA A 1 92 ? -9.936 1.785 34.853 1.00 89.19 92 ALA A C 1
ATOM 696 O O . ALA A 1 92 ? -9.534 2.346 33.835 1.00 89.19 92 ALA A O 1
ATOM 697 N N . ALA A 1 93 ? -9.703 0.487 35.080 1.00 88.75 93 ALA A N 1
ATOM 698 C CA . ALA A 1 93 ? -9.026 -0.385 34.125 1.00 88.75 93 ALA A CA 1
ATOM 699 C C . ALA A 1 93 ? -9.860 -0.596 32.849 1.00 88.75 93 ALA A C 1
ATOM 701 O O . ALA A 1 93 ? -9.329 -0.461 31.750 1.00 88.75 93 ALA A O 1
ATOM 702 N N . GLN A 1 94 ? -11.168 -0.844 32.977 1.00 87.75 94 GLN A N 1
ATOM 703 C CA . GLN A 1 94 ? -12.073 -0.995 31.830 1.00 87.75 94 GLN A CA 1
ATOM 704 C C . GLN A 1 94 ? -12.183 0.295 31.005 1.00 87.75 94 GLN A C 1
ATOM 706 O O . GLN A 1 94 ? -12.144 0.240 29.777 1.00 87.75 94 GLN A O 1
ATOM 711 N N . ALA A 1 95 ? -12.251 1.458 31.664 1.00 90.06 95 ALA A N 1
ATOM 712 C CA . ALA A 1 95 ? -12.264 2.752 30.978 1.00 90.06 95 ALA A CA 1
ATOM 713 C C . ALA A 1 95 ? -10.980 2.976 30.158 1.00 90.06 95 ALA A C 1
ATOM 715 O O . ALA A 1 95 ? -11.043 3.390 29.000 1.00 90.06 95 ALA A O 1
ATOM 716 N N . ARG A 1 96 ? -9.813 2.644 30.730 1.00 93.00 96 ARG A N 1
ATOM 717 C CA . ARG A 1 96 ? -8.518 2.732 30.034 1.00 93.00 96 ARG A CA 1
ATOM 718 C C . ARG A 1 96 ? -8.430 1.781 28.842 1.00 93.00 96 ARG A C 1
ATOM 720 O O . ARG A 1 96 ? -7.939 2.195 27.797 1.00 93.00 96 ARG A O 1
ATOM 727 N N . LEU A 1 97 ? -8.913 0.544 28.975 1.00 91.50 97 LEU A N 1
ATOM 728 C CA . LEU A 1 97 ? -8.931 -0.428 27.875 1.00 91.50 97 LEU A CA 1
ATOM 729 C C . LEU A 1 97 ? -9.792 0.057 26.704 1.00 91.50 97 LEU A C 1
ATOM 731 O O . LEU A 1 97 ? -9.354 0.003 25.556 1.00 91.50 97 LEU A O 1
ATOM 735 N N . LEU A 1 98 ? -10.985 0.588 26.985 1.00 92.94 98 LEU A N 1
ATOM 736 C CA . LEU A 1 98 ? -11.857 1.142 25.950 1.00 92.94 98 LEU A CA 1
ATOM 737 C C . LEU A 1 98 ? -11.210 2.344 25.246 1.00 92.94 98 LEU A C 1
ATOM 739 O O . LEU A 1 98 ? -11.290 2.458 24.024 1.00 92.94 98 LEU A O 1
ATOM 743 N N . GLU A 1 99 ? -10.552 3.224 25.998 1.00 94.25 99 GLU A N 1
ATOM 744 C CA . GLU A 1 99 ? -9.853 4.381 25.435 1.00 94.25 99 GLU A CA 1
ATOM 745 C C . GLU A 1 99 ? -8.669 3.964 24.549 1.00 94.25 99 GLU A C 1
ATOM 747 O O . GLU A 1 99 ? -8.500 4.471 23.441 1.00 94.25 99 GLU A O 1
ATOM 752 N N . GLN A 1 100 ? -7.883 2.974 24.979 1.00 94.81 100 GLN A N 1
ATOM 753 C CA . GLN A 1 100 ? -6.813 2.397 24.162 1.00 94.81 100 GLN A CA 1
ATOM 754 C C . GLN A 1 100 ? -7.354 1.770 22.871 1.00 94.81 100 GLN A C 1
ATOM 756 O O . GLN A 1 100 ? -6.793 2.001 21.798 1.00 94.81 100 GLN A O 1
ATOM 761 N N . ALA A 1 101 ? -8.467 1.037 22.950 1.00 93.19 101 ALA A N 1
ATOM 762 C CA . ALA A 1 101 ? -9.111 0.434 21.786 1.00 93.19 101 ALA A CA 1
ATOM 763 C C . ALA A 1 101 ? -9.601 1.501 20.787 1.00 93.19 101 ALA A C 1
ATOM 765 O O . ALA A 1 101 ? -9.313 1.416 19.590 1.00 93.19 101 ALA A O 1
ATOM 766 N N . LYS A 1 102 ? -10.234 2.578 21.277 1.00 94.81 102 LYS A N 1
ATOM 767 C CA . LYS A 1 102 ? -10.629 3.737 20.455 1.00 94.81 102 LYS A CA 1
ATOM 768 C C . LYS A 1 102 ? -9.430 4.399 19.778 1.00 94.81 102 LYS A C 1
ATOM 770 O O . LYS A 1 102 ? -9.470 4.651 18.573 1.00 94.81 102 LYS A O 1
ATOM 775 N N . ASN A 1 103 ? -8.349 4.634 20.520 1.00 96.38 103 ASN A N 1
ATOM 776 C CA . ASN A 1 103 ? -7.126 5.219 19.973 1.00 96.38 103 ASN A CA 1
ATOM 777 C C . ASN A 1 103 ? -6.521 4.338 18.876 1.00 96.38 103 ASN A C 1
ATOM 779 O O . ASN A 1 103 ? -6.135 4.840 17.817 1.00 96.38 103 ASN A O 1
ATOM 783 N N . ARG A 1 104 ? -6.528 3.016 19.072 1.00 94.50 104 ARG A N 1
ATOM 784 C CA . ARG A 1 104 ? -6.060 2.060 18.068 1.00 94.50 104 ARG A CA 1
ATOM 785 C C . ARG A 1 104 ? -6.903 2.089 16.794 1.00 94.50 104 ARG A C 1
ATOM 787 O O . ARG A 1 104 ? -6.345 2.053 15.696 1.00 94.50 104 ARG A O 1
ATOM 794 N N . VAL A 1 105 ? -8.228 2.189 16.917 1.00 96.19 105 VAL A N 1
ATOM 795 C CA . VAL A 1 105 ? -9.132 2.352 15.766 1.00 96.19 105 VAL A CA 1
ATOM 796 C C . VAL A 1 105 ? -8.815 3.637 15.003 1.00 96.19 105 VAL A C 1
ATOM 798 O O . VAL A 1 105 ? -8.704 3.597 13.778 1.00 96.19 105 VAL A O 1
ATOM 801 N N . THR A 1 106 ? -8.623 4.759 15.698 1.00 96.75 106 THR A N 1
ATOM 802 C CA . THR A 1 106 ? -8.287 6.051 15.076 1.00 96.75 106 THR A CA 1
ATOM 803 C C . THR A 1 106 ? -6.950 5.996 14.335 1.00 96.75 106 THR A C 1
ATOM 805 O O . THR A 1 106 ? -6.847 6.447 13.191 1.00 96.75 106 THR A O 1
ATOM 808 N N . GLU A 1 107 ? -5.932 5.382 14.937 1.00 95.81 107 GLU A N 1
ATOM 809 C CA . GLU A 1 107 ? -4.621 5.191 14.314 1.00 95.81 107 GLU A CA 1
ATOM 810 C C . GLU A 1 107 ? -4.719 4.329 13.042 1.00 95.81 107 GLU A C 1
ATOM 812 O O . GLU A 1 107 ? -4.205 4.705 11.982 1.00 95.81 107 GLU A O 1
ATOM 817 N N . LEU A 1 108 ? -5.420 3.192 13.117 1.00 95.88 108 LEU A N 1
ATOM 818 C CA . LEU A 1 108 ? -5.638 2.305 11.971 1.00 95.88 108 LEU A CA 1
ATOM 819 C C . LEU A 1 108 ? -6.466 2.983 10.876 1.00 95.88 108 LEU A C 1
ATOM 821 O O . LEU A 1 108 ? -6.182 2.793 9.695 1.00 95.88 108 LEU A O 1
ATOM 825 N N . GLN A 1 109 ? -7.444 3.812 11.242 1.00 95.62 109 GLN A N 1
ATOM 826 C CA . GLN A 1 109 ? -8.235 4.590 10.293 1.00 95.62 109 GLN A CA 1
ATOM 827 C C . GLN A 1 109 ? -7.366 5.592 9.529 1.00 95.62 109 GLN A C 1
ATOM 829 O O . GLN A 1 109 ? -7.485 5.701 8.307 1.00 95.62 109 GLN A O 1
ATOM 834 N N . SER A 1 110 ? -6.484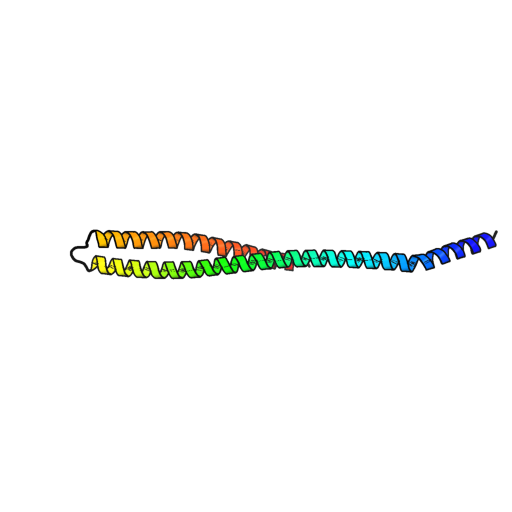 6.308 10.230 1.00 96.62 110 SER A N 1
ATOM 835 C CA . SER A 1 110 ? -5.548 7.249 9.610 1.00 96.62 110 SER A CA 1
ATOM 836 C C . SER A 1 110 ? -4.614 6.532 8.629 1.00 96.62 110 SER A C 1
ATOM 838 O O . SER A 1 110 ? -4.513 6.920 7.461 1.00 96.62 110 SER A O 1
ATOM 840 N N . LYS A 1 111 ? -4.029 5.402 9.054 1.00 94.69 111 LYS A N 1
ATOM 841 C CA . LYS A 1 111 ? -3.189 4.543 8.200 1.00 94.69 111 LYS A CA 1
ATOM 842 C C . LYS A 1 111 ? -3.942 4.037 6.970 1.00 94.69 111 LYS A C 1
ATOM 844 O O . LYS A 1 111 ? -3.430 4.135 5.856 1.00 94.69 111 LYS A O 1
ATOM 849 N N . TYR A 1 112 ? -5.166 3.545 7.153 1.00 95.31 112 TYR A N 1
ATOM 850 C CA . TYR A 1 112 ? -6.020 3.074 6.065 1.00 95.31 112 TYR A CA 1
ATOM 851 C C . TYR A 1 112 ? -6.310 4.186 5.051 1.00 95.31 112 TYR A C 1
ATOM 853 O O . TYR A 1 112 ? -6.177 3.975 3.847 1.00 95.31 112 TYR A O 1
ATOM 861 N N . ASN A 1 113 ? -6.651 5.388 5.522 1.00 95.69 113 ASN A N 1
ATOM 862 C CA . ASN A 1 113 ? -6.924 6.534 4.656 1.00 95.69 113 ASN A CA 1
ATOM 863 C C . ASN A 1 113 ? -5.689 6.936 3.836 1.00 95.69 113 ASN A C 1
ATOM 865 O O . ASN A 1 113 ? -5.801 7.135 2.624 1.00 95.69 113 ASN A O 1
ATOM 869 N N . GLY A 1 114 ? -4.514 6.996 4.468 1.00 94.75 114 GLY A N 1
ATOM 870 C CA . GLY A 1 114 ? -3.254 7.293 3.783 1.00 94.75 114 GLY A CA 1
ATOM 871 C C . GLY A 1 114 ? -2.898 6.243 2.726 1.00 94.75 114 GLY A C 1
ATOM 872 O O . GLY A 1 114 ? -2.593 6.587 1.581 1.00 94.75 114 GLY A O 1
ATOM 873 N N . LEU A 1 115 ? -3.011 4.955 3.071 1.00 93.25 115 LEU A N 1
ATOM 874 C CA . LEU A 1 115 ? -2.779 3.851 2.134 1.00 93.25 115 LEU A CA 1
ATOM 875 C C . LEU A 1 115 ? -3.769 3.882 0.969 1.00 93.25 115 LEU A C 1
ATOM 877 O O . LEU A 1 115 ? -3.361 3.733 -0.180 1.00 93.25 115 LEU A O 1
ATOM 881 N N . ARG A 1 116 ? -5.052 4.150 1.234 1.00 94.69 116 ARG A N 1
ATOM 882 C CA . ARG A 1 116 ? -6.088 4.250 0.201 1.00 94.69 116 ARG A CA 1
ATOM 883 C C . ARG A 1 116 ? -5.765 5.346 -0.810 1.00 94.69 116 ARG A C 1
ATOM 885 O O . ARG A 1 116 ? -5.877 5.119 -2.013 1.00 94.69 116 ARG A O 1
ATOM 892 N N . GLN A 1 117 ? -5.337 6.517 -0.340 1.00 94.94 117 GLN A N 1
ATOM 893 C CA . GLN A 1 117 ? -4.908 7.605 -1.220 1.00 94.94 117 GLN A CA 1
ATOM 894 C C . GLN A 1 117 ? -3.655 7.232 -2.023 1.00 94.94 117 GLN A C 1
ATOM 896 O O . GLN A 1 117 ? -3.576 7.544 -3.209 1.00 94.94 117 GLN A O 1
ATOM 901 N N . SER A 1 118 ? -2.691 6.551 -1.399 1.00 90.50 118 SER A N 1
ATOM 902 C CA . SER A 1 118 ? -1.473 6.093 -2.076 1.00 90.50 118 SER A CA 1
ATOM 903 C C . SER A 1 118 ? -1.781 5.102 -3.200 1.00 90.50 118 SER A C 1
ATOM 905 O O . SER A 1 118 ? -1.375 5.321 -4.340 1.00 90.50 118 SER A O 1
ATOM 907 N N . VAL A 1 119 ? -2.584 4.075 -2.909 1.00 93.75 119 VAL A N 1
ATOM 908 C CA . VAL A 1 119 ? -3.038 3.073 -3.886 1.00 93.75 119 VAL A CA 1
ATOM 909 C C . VAL A 1 119 ? -3.803 3.739 -5.029 1.00 93.75 119 VAL A C 1
ATOM 911 O O . VAL A 1 119 ? -3.569 3.418 -6.191 1.00 93.75 119 VAL A O 1
ATOM 914 N N . GLN A 1 120 ? -4.666 4.717 -4.733 1.00 92.88 120 GLN A N 1
ATOM 915 C CA . GLN A 1 120 ? -5.387 5.463 -5.766 1.00 92.88 120 GLN A CA 1
ATOM 916 C C . GLN A 1 120 ? -4.437 6.232 -6.696 1.00 92.88 120 GLN A C 1
ATOM 918 O O . GLN A 1 120 ? -4.596 6.159 -7.913 1.00 92.88 120 GLN A O 1
ATOM 923 N N . ARG A 1 121 ? -3.438 6.938 -6.149 1.00 91.12 121 ARG A N 1
ATOM 924 C CA . ARG A 1 121 ? -2.429 7.648 -6.955 1.00 91.12 121 ARG A CA 1
ATOM 925 C C . ARG A 1 121 ? -1.602 6.687 -7.804 1.00 91.12 121 ARG A C 1
ATOM 927 O O . ARG A 1 121 ? -1.403 6.940 -8.986 1.00 91.12 121 ARG A O 1
ATOM 934 N N . GLN A 1 122 ? -1.165 5.570 -7.226 1.00 90.12 122 GLN A N 1
ATOM 935 C CA . GLN A 1 122 ? -0.414 4.541 -7.949 1.00 90.12 122 GLN A CA 1
ATOM 936 C C . GLN A 1 122 ? -1.241 3.928 -9.085 1.00 90.12 122 GLN A C 1
ATOM 938 O O . GLN A 1 122 ? -0.716 3.728 -10.175 1.00 90.12 122 GLN A O 1
ATOM 943 N N . ARG A 1 123 ? -2.542 3.698 -8.871 1.00 90.06 123 ARG A N 1
ATOM 944 C CA . ARG A 1 123 ? -3.456 3.221 -9.918 1.00 90.06 123 ARG A CA 1
ATOM 945 C C . ARG A 1 123 ? -3.571 4.209 -11.077 1.00 90.06 123 ARG A C 1
ATOM 947 O O . ARG A 1 123 ? -3.545 3.791 -12.227 1.00 90.06 123 ARG A O 1
ATOM 954 N N . LEU A 1 124 ? -3.696 5.504 -10.781 1.00 90.25 124 LEU A N 1
ATOM 955 C CA . LEU A 1 124 ? -3.744 6.547 -11.811 1.00 90.25 124 LEU A CA 1
ATOM 956 C C . LEU A 1 124 ? -2.435 6.595 -12.607 1.00 90.25 124 LEU A C 1
ATOM 958 O O . LEU A 1 124 ? -2.480 6.533 -13.829 1.00 90.25 124 LEU A O 1
ATOM 962 N N . ALA A 1 125 ? -1.287 6.579 -11.927 1.00 86.12 125 ALA A N 1
ATOM 963 C CA . ALA A 1 125 ? 0.021 6.561 -12.582 1.00 86.12 125 ALA A CA 1
ATOM 964 C C . ALA A 1 125 ? 0.239 5.310 -13.457 1.00 86.12 125 ALA A C 1
ATOM 966 O O . ALA A 1 125 ? 0.877 5.388 -14.505 1.00 86.12 125 ALA A O 1
ATOM 967 N N . LEU A 1 126 ? -0.288 4.152 -13.045 1.00 87.00 126 LEU A N 1
ATOM 968 C CA . LEU A 1 126 ? -0.267 2.931 -13.856 1.00 87.00 126 LEU A CA 1
ATOM 969 C C . LEU A 1 126 ? -1.174 3.038 -15.086 1.00 87.00 126 LEU A C 1
ATOM 971 O O . LEU A 1 126 ? -0.760 2.638 -16.171 1.00 87.00 126 LEU A O 1
ATOM 975 N N . ASN A 1 127 ? -2.373 3.607 -14.938 1.00 86.06 127 ASN A N 1
ATOM 976 C CA . ASN A 1 127 ? -3.281 3.839 -16.061 1.00 86.06 127 ASN A CA 1
ATOM 977 C C . ASN A 1 127 ? -2.689 4.835 -17.067 1.00 86.06 127 ASN A C 1
ATOM 979 O O . ASN A 1 127 ? -2.740 4.585 -18.264 1.00 86.06 127 ASN A O 1
ATOM 983 N N . GLU A 1 128 ? -2.095 5.935 -16.602 1.00 82.88 128 GLU A N 1
ATOM 984 C CA . GLU A 1 128 ? -1.422 6.914 -17.463 1.00 82.88 128 GLU A CA 1
ATOM 985 C C . GLU A 1 128 ? -0.217 6.308 -18.182 1.00 82.88 128 GLU A C 1
ATOM 987 O O . GLU A 1 128 ? -0.037 6.550 -19.372 1.00 82.88 128 GLU A O 1
ATOM 992 N N . ALA A 1 129 ? 0.578 5.480 -17.496 1.00 78.38 129 ALA A N 1
ATOM 993 C CA . ALA A 1 129 ? 1.670 4.754 -18.133 1.00 78.38 129 ALA A CA 1
ATOM 994 C C . ALA A 1 129 ? 1.147 3.798 -19.218 1.00 78.38 129 ALA A C 1
ATOM 996 O O . ALA A 1 129 ? 1.692 3.785 -20.313 1.00 78.38 129 ALA A O 1
ATOM 997 N N . GLY A 1 130 ? 0.064 3.055 -18.960 1.00 71.19 130 GLY A N 1
ATOM 998 C CA . GLY A 1 130 ? -0.560 2.176 -19.957 1.00 71.19 130 GLY A CA 1
ATOM 999 C C . GLY A 1 130 ? -1.124 2.930 -21.169 1.00 71.19 130 GLY A C 1
ATOM 1000 O O . GLY A 1 130 ? -0.860 2.549 -22.305 1.00 71.19 130 GLY A O 1
ATOM 1001 N N . LEU A 1 131 ? -1.830 4.042 -20.936 1.00 60.25 131 LEU A N 1
ATOM 1002 C CA . LEU A 1 131 ? -2.446 4.870 -21.984 1.00 60.25 131 LEU A CA 1
ATOM 1003 C C . LEU A 1 131 ? -1.428 5.717 -22.768 1.00 60.25 131 LEU A C 1
ATOM 1005 O O . LEU A 1 131 ? -1.650 6.028 -23.937 1.00 60.25 131 LEU A O 1
ATOM 1009 N N . GLY A 1 132 ? -0.314 6.104 -22.141 1.00 58.19 132 GLY A N 1
ATOM 1010 C CA . GLY A 1 132 ? 0.770 6.845 -22.789 1.00 58.19 132 GLY A CA 1
ATOM 1011 C C . GLY A 1 132 ? 1.479 6.027 -23.870 1.00 58.19 132 GLY A C 1
ATOM 1012 O O . GLY A 1 132 ? 1.899 6.579 -24.883 1.00 58.19 132 GLY A O 1
ATOM 1013 N N . HIS A 1 133 ? 1.555 4.704 -23.706 1.00 56.03 133 HIS A N 1
ATOM 1014 C CA . HIS A 1 133 ? 2.165 3.824 -24.702 1.00 56.03 133 HIS A CA 1
ATOM 1015 C C . HIS A 1 133 ? 1.245 3.526 -25.901 1.00 56.03 133 HIS A C 1
ATOM 1017 O O . HIS A 1 133 ? 1.760 3.392 -27.007 1.00 56.03 133 HIS A O 1
ATOM 1023 N N . GLU A 1 134 ? -0.086 3.500 -25.736 1.00 53.34 134 GLU A N 1
ATOM 1024 C CA . GLU A 1 134 ? -1.025 3.321 -26.865 1.00 53.34 134 GLU A CA 1
ATOM 1025 C C . GLU A 1 134 ? -1.071 4.522 -27.821 1.00 53.34 134 GLU A C 1
ATOM 1027 O O . GLU A 1 134 ? -1.310 4.347 -29.010 1.00 53.34 134 GLU A O 1
ATOM 1032 N N . LYS A 1 135 ? -0.820 5.748 -27.342 1.00 50.44 135 LYS A N 1
ATOM 1033 C CA . LYS A 1 135 ? -0.910 6.961 -28.180 1.00 50.44 135 LYS A CA 1
ATOM 1034 C C . LYS A 1 135 ? 0.354 7.301 -28.977 1.00 50.44 135 LYS A C 1
ATOM 1036 O O . LYS A 1 135 ? 0.346 8.299 -29.691 1.00 50.44 135 LYS A O 1
ATOM 1041 N N . THR A 1 136 ? 1.428 6.522 -28.843 1.00 47.03 136 THR A N 1
ATOM 1042 C CA . THR A 1 136 ? 2.730 6.839 -29.465 1.00 47.03 136 THR A CA 1
ATOM 1043 C C . THR A 1 136 ? 3.125 5.863 -30.587 1.00 47.03 136 THR A C 1
ATOM 1045 O O . THR A 1 136 ? 4.306 5.778 -30.922 1.00 47.03 136 THR A O 1
ATOM 1048 N N . GLN A 1 137 ? 2.165 5.122 -31.158 1.00 41.91 137 GLN A N 1
ATOM 1049 C CA . GLN A 1 137 ? 2.352 4.331 -32.386 1.00 41.91 137 GLN A CA 1
ATOM 1050 C C . GLN A 1 137 ? 1.754 5.029 -33.603 1.00 41.91 137 GLN A C 1
ATOM 1052 O O . GLN A 1 137 ? 0.658 5.614 -33.462 1.00 41.91 137 GLN A O 1
#

Foldseek 3Di:
DPVVVVVVVVVVVVVCVVCVVVVVVVVVVVVVVVVVVVVVVVVVLVVVLVVLVVVLVVLVVVLVVLVVVLVVLVVVLVVLVVVQVVDPDHDPVSVVVSVVSVVVNVVSVVVNVVSVVVSVVSVVVSVCSVVVVVVPD

pLDDT: mean 85.05, std 12.77, range [41.91, 96.75]

Radius of gyration: 36.08 Å; chains: 1; bounding box: 66×17×114 Å

Secondary structure (DSSP, 8-state):
--HHHHHHHHHHHHHHHHHHHHHHHHHHHHHHHHHHHHHHHHHHHHHHHHHHHHHHHHHHHHHHHHHHHHHHHHHHHHHHHHHHHH-SS--HHHHHHHHHHHHHHHHHHHHHHHHHHHHHHHHHHHHHHHHHHHTT-